Protein AF-A0A2S1ESD4-F1 (afdb_monomer_lite)

Organism: Limosilactobacillus reuteri (NCBI:txid1598)

pLDDT: mean 72.23, std 12.3, range [36.09, 87.31]

Secondary structure (DSSP, 8-state):
---PPPHHHHHHHHHTT--SHHHHHHHHT-TTHHHHHHHHHHHHHHHH-SEEEETTEEEE-SSS-EEEE--

Radius of gyration: 11.64 Å; chains: 1; bounding box: 29×22×27 Å

Structure (mmCIF, N/CA/C/O backbone):
data_AF-A0A2S1ESD4-F1
#
_entry.id   AF-A0A2S1ESD4-F1
#
loop_
_atom_site.group_PDB
_atom_site.id
_atom_site.type_symbol
_atom_site.label_atom_id
_atom_site.label_alt_id
_atom_site.label_comp_id
_atom_site.label_asym_id
_atom_site.label_entity_id
_atom_site.label_seq_id
_atom_site.pdbx_PDB_ins_code
_atom_site.Cartn_x
_atom_site.Cartn_y
_atom_site.Cartn_z
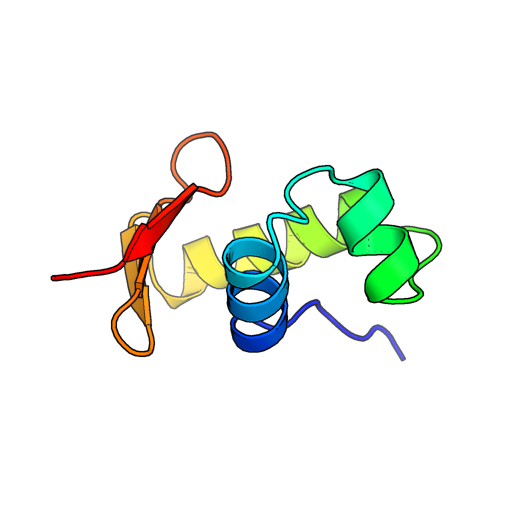_atom_site.occupancy
_atom_site.B_iso_or_equiv
_atom_site.auth_seq_id
_atom_site.auth_comp_id
_atom_site.auth_asym_id
_atom_site.auth_atom_id
_atom_site.pdbx_PDB_model_num
ATOM 1 N N . MET A 1 1 ? 13.806 11.647 -13.984 1.00 36.09 1 MET A N 1
ATOM 2 C CA . MET A 1 1 ? 12.976 12.147 -12.864 1.00 36.09 1 MET A CA 1
ATOM 3 C C . MET A 1 1 ? 12.190 10.949 -12.331 1.00 36.09 1 MET A C 1
ATOM 5 O O . MET A 1 1 ? 11.293 10.483 -13.019 1.00 36.09 1 MET A O 1
ATOM 9 N N . MET A 1 2 ? 12.622 10.359 -11.210 1.00 44.06 2 MET A N 1
ATOM 10 C CA . MET A 1 2 ? 12.060 9.109 -10.664 1.00 44.06 2 MET A CA 1
ATOM 11 C C . MET A 1 2 ? 10.654 9.353 -10.098 1.00 44.06 2 MET A C 1
ATOM 13 O O . MET A 1 2 ? 10.481 10.194 -9.217 1.00 44.06 2 MET A O 1
ATOM 17 N N . ARG A 1 3 ? 9.647 8.639 -10.613 1.00 53.59 3 ARG A N 1
ATOM 18 C CA . ARG A 1 3 ? 8.263 8.692 -10.120 1.00 53.59 3 ARG A CA 1
ATOM 19 C C . ARG A 1 3 ? 8.072 7.575 -9.095 1.00 53.59 3 ARG A C 1
ATOM 21 O O . ARG A 1 3 ? 7.846 6.437 -9.479 1.00 53.59 3 ARG A O 1
ATOM 28 N N . ALA A 1 4 ? 8.178 7.893 -7.807 1.00 59.44 4 ALA A N 1
ATOM 29 C CA . ALA A 1 4 ? 7.816 6.949 -6.751 1.00 59.44 4 ALA A CA 1
ATOM 30 C C . ALA A 1 4 ? 6.343 6.519 -6.901 1.00 59.44 4 ALA A C 1
ATOM 32 O O . ALA A 1 4 ? 5.482 7.346 -7.224 1.00 59.44 4 ALA A O 1
ATOM 33 N N . VAL A 1 5 ? 6.052 5.239 -6.660 1.00 68.38 5 VAL A N 1
ATOM 34 C CA . VAL A 1 5 ? 4.682 4.709 -6.682 1.00 68.38 5 VAL A CA 1
ATOM 35 C C . VAL A 1 5 ? 3.881 5.363 -5.553 1.00 68.38 5 VAL A C 1
ATOM 37 O O . VAL A 1 5 ? 4.280 5.339 -4.389 1.00 68.38 5 VAL A O 1
ATOM 40 N N . SER A 1 6 ? 2.754 5.992 -5.892 1.00 75.62 6 SER A N 1
ATOM 41 C CA . SER A 1 6 ? 1.888 6.645 -4.908 1.00 75.62 6 SER A CA 1
ATOM 42 C C . SER A 1 6 ? 0.993 5.632 -4.187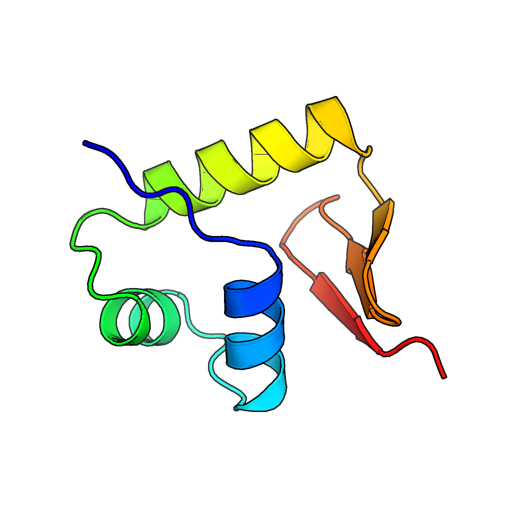 1.00 75.62 6 SER A C 1
ATOM 44 O O . SER A 1 6 ? 0.575 4.630 -4.764 1.00 75.62 6 SER A O 1
ATOM 46 N N . LEU A 1 7 ? 0.621 5.930 -2.935 1.00 77.31 7 LEU A N 1
ATOM 47 C CA . LEU A 1 7 ? -0.340 5.117 -2.167 1.00 77.31 7 LEU A CA 1
ATOM 48 C C . LEU A 1 7 ? -1.681 4.932 -2.897 1.00 77.31 7 LEU A C 1
ATOM 50 O O . LEU A 1 7 ? -2.306 3.886 -2.770 1.00 77.31 7 LEU A O 1
ATOM 54 N N . ASP A 1 8 ? -2.103 5.926 -3.681 1.00 80.88 8 ASP A N 1
ATOM 55 C CA . ASP A 1 8 ? -3.315 5.846 -4.500 1.00 80.88 8 ASP A CA 1
ATOM 56 C C . ASP A 1 8 ? -3.203 4.792 -5.607 1.00 80.88 8 ASP A C 1
ATOM 58 O O . ASP A 1 8 ? -4.147 4.040 -5.832 1.00 80.88 8 ASP A O 1
ATOM 62 N N . LYS A 1 9 ? -2.037 4.687 -6.259 1.00 76.56 9 LYS A N 1
ATOM 63 C CA . LYS A 1 9 ? -1.783 3.626 -7.241 1.00 76.56 9 LYS A CA 1
ATOM 64 C C . LYS A 1 9 ? -1.756 2.251 -6.581 1.00 76.56 9 LYS A C 1
ATOM 66 O O . LYS A 1 9 ? -2.314 1.315 -7.138 1.00 76.56 9 LYS A O 1
ATOM 71 N N . LEU A 1 10 ? -1.181 2.141 -5.382 1.00 77.06 10 LEU A N 1
ATOM 72 C CA . LEU A 1 10 ? -1.189 0.889 -4.619 1.00 77.06 10 LEU A CA 1
ATOM 73 C C . LEU A 1 10 ? -2.610 0.454 -4.240 1.00 77.06 10 LEU A C 1
ATOM 75 O O . LEU A 1 10 ? -2.935 -0.723 -4.355 1.00 77.06 10 LEU A O 1
ATOM 79 N N . ILE A 1 11 ? -3.476 1.389 -3.836 1.00 81.50 11 ILE A N 1
ATOM 80 C CA . ILE A 1 11 ? -4.896 1.089 -3.590 1.00 81.50 11 ILE A CA 1
ATOM 81 C C . ILE A 1 11 ? -5.581 0.642 -4.878 1.00 81.50 11 ILE A C 1
ATOM 83 O O . ILE A 1 11 ? -6.339 -0.320 -4.847 1.00 81.50 11 ILE A O 1
ATOM 87 N N . TYR A 1 12 ? -5.316 1.310 -6.000 1.00 80.50 12 TYR A N 1
ATOM 88 C CA . TYR A 1 12 ? -5.890 0.923 -7.285 1.00 80.50 12 TYR A CA 1
ATOM 89 C C . TYR A 1 12 ? -5.491 -0.508 -7.667 1.00 80.50 12 TYR A C 1
ATOM 91 O O . TYR A 1 12 ? -6.353 -1.326 -7.968 1.00 80.50 12 TYR A O 1
ATOM 99 N N . CYS A 1 13 ? -4.205 -0.847 -7.563 1.00 76.56 13 CYS A N 1
ATOM 100 C CA . CYS A 1 13 ? -3.725 -2.199 -7.845 1.00 76.56 13 CYS A CA 1
ATOM 101 C C . CYS A 1 13 ? -4.406 -3.235 -6.931 1.00 76.56 13 CYS A C 1
ATOM 103 O O . CYS A 1 13 ? -4.890 -4.257 -7.406 1.00 76.56 13 CYS A O 1
ATOM 105 N N . TYR A 1 14 ? -4.570 -2.913 -5.641 1.00 78.75 14 TYR A N 1
ATOM 106 C CA . TYR A 1 14 ? -5.289 -3.758 -4.682 1.00 78.75 14 TYR A CA 1
ATOM 107 C C . TYR A 1 14 ? -6.760 -3.971 -5.063 1.00 78.75 14 TYR A C 1
ATOM 109 O O . TYR A 1 14 ? -7.272 -5.082 -4.982 1.00 78.75 14 TYR A O 1
ATOM 117 N N . GLN A 1 15 ? -7.454 -2.912 -5.484 1.00 80.56 15 GLN A N 1
ATOM 118 C CA . GLN A 1 15 ? -8.866 -2.976 -5.876 1.00 80.56 15 GLN A CA 1
ATOM 119 C C . GLN A 1 15 ? -9.104 -3.781 -7.155 1.00 80.56 15 GLN A C 1
ATOM 121 O O . GLN A 1 15 ? -10.198 -4.307 -7.342 1.00 80.56 15 GLN A O 1
ATOM 126 N N . HIS A 1 16 ? -8.102 -3.847 -8.027 1.00 79.06 16 HIS A N 1
ATOM 127 C CA . HIS A 1 16 ? -8.166 -4.541 -9.307 1.00 79.06 16 HIS A CA 1
ATOM 128 C C . HIS A 1 16 ? -7.567 -5.959 -9.256 1.00 79.06 16 HIS A C 1
ATOM 130 O O . HIS A 1 16 ? -7.414 -6.579 -10.303 1.00 79.06 16 HIS A O 1
ATOM 136 N N . ASP A 1 17 ? -7.253 -6.469 -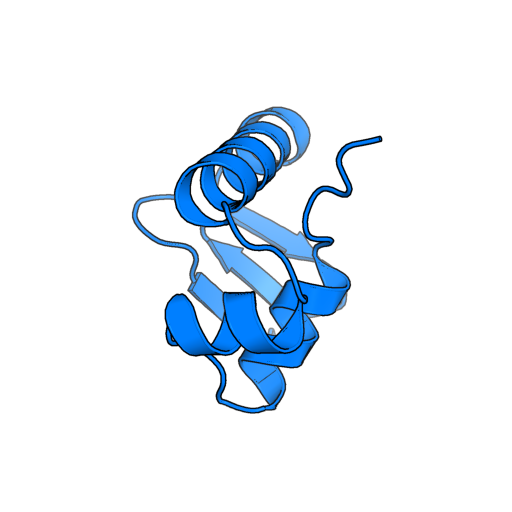8.056 1.00 71.88 17 ASP A N 1
ATOM 137 C CA . ASP A 1 17 ? -6.604 -7.774 -7.822 1.00 71.88 17 ASP A CA 1
ATOM 138 C C . ASP A 1 17 ? -5.214 -7.907 -8.487 1.00 71.88 17 ASP A C 1
ATOM 140 O O . ASP A 1 17 ? -4.663 -8.992 -8.662 1.00 71.88 17 ASP A O 1
ATOM 144 N N . ILE A 1 18 ? -4.610 -6.763 -8.816 1.00 69.75 18 ILE A N 1
ATOM 145 C CA . ILE A 1 18 ? -3.270 -6.619 -9.385 1.00 69.75 18 ILE A CA 1
ATOM 146 C C . ILE A 1 18 ? -2.291 -6.596 -8.206 1.00 69.75 18 ILE A C 1
ATOM 148 O O . ILE A 1 18 ? -1.842 -5.538 -7.770 1.00 69.75 18 ILE A O 1
ATOM 152 N N . TRP A 1 19 ? -2.036 -7.760 -7.603 1.00 66.62 19 TRP A N 1
ATOM 153 C CA . TRP A 1 19 ? -1.159 -7.887 -6.425 1.00 66.62 19 TRP A CA 1
ATOM 154 C C . TRP A 1 19 ? 0.165 -8.600 -6.708 1.00 66.62 19 TRP A C 1
ATOM 156 O O . TRP A 1 19 ? 1.010 -8.720 -5.815 1.00 66.62 19 TRP A O 1
ATOM 166 N N . ASN A 1 20 ? 0.359 -9.058 -7.946 1.00 65.06 20 ASN A N 1
ATOM 167 C CA . ASN A 1 20 ? 1.650 -9.527 -8.416 1.00 65.06 20 ASN A CA 1
ATOM 168 C C . ASN A 1 20 ? 2.545 -8.321 -8.728 1.00 65.06 20 ASN A C 1
ATOM 170 O O . ASN A 1 20 ? 2.107 -7.348 -9.336 1.00 65.06 20 ASN A O 1
ATOM 174 N N . LEU A 1 21 ? 3.803 -8.386 -8.301 1.00 63.28 21 LEU A N 1
ATOM 175 C CA . LEU A 1 21 ? 4.773 -7.306 -8.493 1.00 63.28 21 LEU A CA 1
ATOM 176 C C . LEU A 1 21 ? 5.021 -7.019 -9.979 1.00 63.28 21 LEU A C 1
ATOM 178 O O . LEU A 1 21 ? 5.181 -5.861 -10.343 1.00 63.28 21 LEU A O 1
ATOM 182 N N . GLU A 1 22 ? 5.004 -8.052 -10.823 1.00 61.03 22 GLU A N 1
ATOM 183 C CA . GLU A 1 22 ? 5.092 -7.894 -12.281 1.00 61.03 22 GLU A CA 1
ATOM 184 C C . GLU A 1 22 ? 3.881 -7.134 -12.838 1.00 61.03 22 GLU A C 1
ATOM 186 O O . GLU A 1 22 ? 4.058 -6.166 -13.570 1.00 61.03 22 GLU A O 1
ATOM 191 N N . ASP A 1 23 ? 2.663 -7.477 -12.407 1.00 63.72 23 ASP A N 1
ATOM 192 C CA . ASP A 1 23 ? 1.449 -6.821 -12.910 1.00 63.72 23 ASP A CA 1
ATOM 193 C C . ASP A 1 23 ? 1.342 -5.356 -12.436 1.00 63.72 23 ASP A C 1
ATOM 195 O O . ASP A 1 23 ? 0.850 -4.488 -13.160 1.00 63.72 23 ASP A O 1
ATOM 199 N N . ILE A 1 24 ? 1.825 -5.054 -11.222 1.00 64.75 24 ILE A N 1
ATOM 200 C CA . ILE A 1 24 ? 1.918 -3.676 -10.706 1.00 64.75 24 ILE A CA 1
ATOM 201 C C . ILE A 1 24 ? 2.927 -2.866 -11.532 1.00 64.75 24 ILE A C 1
ATOM 203 O O . ILE A 1 24 ? 2.635 -1.716 -11.876 1.00 64.75 24 ILE A O 1
ATOM 207 N N . SER A 1 25 ? 4.058 -3.480 -11.884 1.00 61.56 25 SER A N 1
ATOM 208 C CA . SER A 1 25 ? 5.143 -2.887 -12.672 1.00 61.56 25 SER A CA 1
ATOM 209 C C . SER A 1 25 ? 4.719 -2.583 -14.101 1.00 61.56 25 SER A C 1
ATOM 211 O O . SER A 1 25 ? 4.931 -1.463 -14.583 1.00 61.56 25 SER A O 1
ATOM 213 N N . ASP A 1 26 ? 4.040 -3.532 -14.741 1.00 63.12 26 ASP A N 1
ATOM 214 C CA . ASP A 1 26 ? 3.465 -3.373 -16.074 1.00 63.12 26 ASP A CA 1
ATOM 215 C C . ASP A 1 26 ? 2.390 -2.281 -16.083 1.00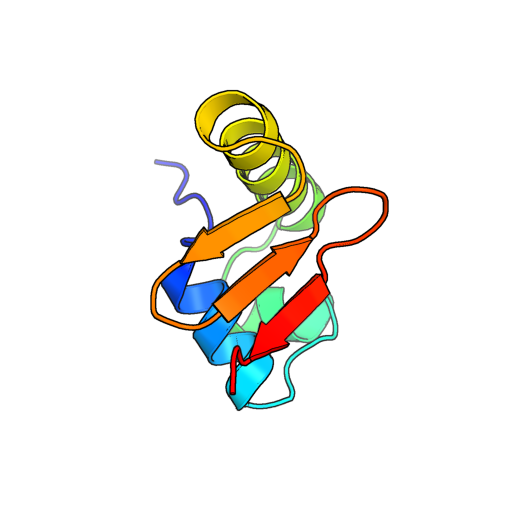 63.12 26 ASP A C 1
ATOM 217 O O . ASP A 1 26 ? 2.385 -1.402 -16.949 1.00 63.12 26 ASP A O 1
ATOM 221 N N . TYR A 1 27 ? 1.518 -2.253 -15.070 1.00 63.19 27 TYR A N 1
ATOM 222 C CA . TYR A 1 27 ? 0.495 -1.215 -14.949 1.00 63.19 27 TYR A CA 1
ATOM 223 C C . TYR A 1 27 ? 1.089 0.175 -14.670 1.00 63.19 27 TYR A C 1
ATOM 225 O O . TYR A 1 27 ? 0.613 1.196 -15.179 1.00 63.19 27 TYR A O 1
ATOM 233 N N . CYS A 1 28 ? 2.134 0.249 -13.847 1.00 60.34 28 CYS A N 1
ATOM 234 C CA . CYS A 1 28 ? 2.779 1.510 -13.510 1.00 60.34 28 CYS A CA 1
ATOM 235 C C . CYS A 1 28 ? 3.778 1.987 -14.576 1.00 60.34 28 CYS A C 1
ATOM 237 O O . CYS A 1 28 ? 4.159 3.165 -14.524 1.00 60.34 28 CYS A O 1
ATOM 239 N N . ASN A 1 29 ? 4.104 1.137 -15.559 1.00 59.69 29 ASN A N 1
ATOM 240 C CA . ASN A 1 29 ? 5.044 1.370 -16.655 1.00 59.69 29 ASN A CA 1
ATOM 241 C C . ASN A 1 29 ? 6.438 1.771 -16.133 1.00 59.69 29 ASN A C 1
ATOM 243 O O . ASN A 1 29 ? 6.981 2.820 -16.498 1.00 59.69 29 ASN A O 1
ATOM 247 N N . VAL A 1 30 ? 6.969 0.985 -15.188 1.00 56.91 30 VAL A N 1
ATOM 248 C CA . VAL A 1 30 ? 8.247 1.245 -14.500 1.00 56.91 30 VAL A CA 1
ATOM 249 C C . VAL A 1 30 ? 9.163 0.020 -14.593 1.00 56.91 30 VAL A C 1
ATOM 251 O O . VAL A 1 30 ? 9.057 -0.902 -13.805 1.00 56.91 30 VAL A O 1
ATOM 254 N N . ASP A 1 31 ? 10.138 0.047 -15.504 1.00 50.88 31 ASP A N 1
ATOM 255 C CA . ASP A 1 31 ? 11.079 -1.058 -15.802 1.00 50.88 31 ASP A CA 1
ATOM 256 C C . ASP A 1 31 ? 12.023 -1.509 -14.654 1.00 50.88 31 ASP A C 1
ATOM 258 O O . ASP A 1 31 ? 12.850 -2.398 -14.834 1.00 50.88 31 ASP A O 1
ATOM 262 N N . VAL A 1 32 ? 11.984 -0.892 -13.468 1.00 49.75 32 VAL A N 1
ATOM 263 C CA . VAL A 1 32 ? 12.989 -1.120 -12.398 1.00 49.75 32 VAL A CA 1
ATOM 264 C C . VAL A 1 32 ? 12.327 -1.137 -11.011 1.00 49.75 32 VAL A C 1
ATOM 266 O O . VAL A 1 32 ? 12.815 -0.567 -10.033 1.00 49.75 32 VAL A O 1
ATOM 269 N N . GLU A 1 33 ? 11.141 -1.739 -10.923 1.00 49.59 33 GLU A N 1
ATOM 270 C CA . GLU A 1 33 ? 10.201 -1.461 -9.834 1.00 49.59 33 GLU A CA 1
ATOM 271 C C . GLU A 1 33 ? 10.529 -2.117 -8.485 1.00 49.59 33 GLU A C 1
ATOM 273 O O . GLU A 1 33 ? 10.077 -1.628 -7.452 1.00 49.59 33 GLU A O 1
ATOM 278 N N . TYR A 1 34 ? 11.374 -3.150 -8.432 1.00 50.91 34 TYR A N 1
ATOM 279 C CA . TYR A 1 34 ? 11.667 -3.805 -7.151 1.00 50.91 34 TYR A CA 1
ATOM 280 C C . TYR A 1 34 ? 12.370 -2.856 -6.162 1.00 50.91 34 TYR A C 1
ATOM 282 O O . TYR A 1 34 ? 11.993 -2.778 -4.996 1.00 50.91 34 TYR A O 1
ATOM 290 N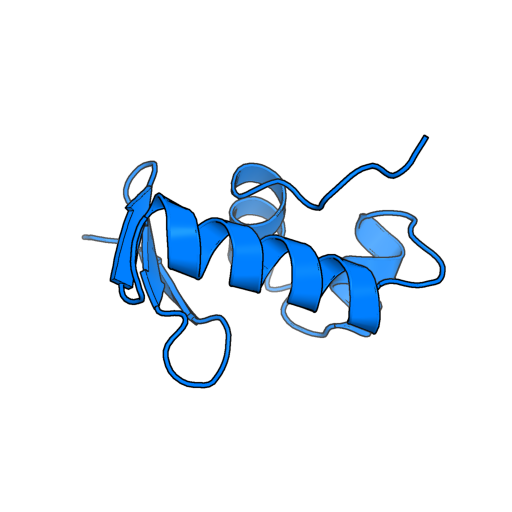 N . LEU A 1 35 ? 13.340 -2.064 -6.635 1.00 48.88 35 LEU A N 1
ATOM 291 C CA . LEU A 1 35 ? 14.035 -1.061 -5.816 1.00 48.88 35 LEU A CA 1
ATOM 292 C C . LEU A 1 35 ? 13.137 0.141 -5.503 1.00 48.88 35 LEU A C 1
ATOM 294 O O . LEU A 1 35 ? 13.113 0.614 -4.372 1.00 48.88 35 LEU A O 1
ATOM 298 N N . TYR A 1 36 ? 12.339 0.602 -6.468 1.00 60.25 36 TYR A N 1
ATOM 299 C CA . TYR A 1 36 ? 11.522 1.806 -6.296 1.00 60.25 36 TYR A CA 1
ATOM 300 C C . TYR A 1 36 ? 10.276 1.598 -5.441 1.00 60.25 36 TYR A C 1
ATOM 302 O O . TYR A 1 36 ? 9.875 2.513 -4.717 1.00 60.25 36 TYR A O 1
ATOM 310 N N . LEU A 1 37 ? 9.675 0.409 -5.491 1.00 63.62 37 LEU A N 1
ATOM 311 C CA . LEU A 1 37 ? 8.597 0.043 -4.587 1.00 63.62 37 LEU A CA 1
ATOM 312 C C . LEU A 1 37 ? 9.139 -0.061 -3.158 1.00 63.62 37 LEU A C 1
ATOM 314 O O . LEU A 1 37 ? 8.550 0.522 -2.251 1.00 63.62 37 LEU A O 1
ATOM 318 N N . ILE A 1 38 ? 10.286 -0.725 -2.965 1.00 67.12 38 ILE A N 1
ATOM 319 C CA . ILE A 1 38 ? 10.948 -0.847 -1.657 1.00 67.12 38 ILE A CA 1
ATOM 320 C C . ILE A 1 38 ? 11.316 0.532 -1.098 1.00 67.12 38 ILE A C 1
ATOM 322 O O . ILE A 1 38 ? 10.943 0.833 0.034 1.00 67.12 38 ILE A O 1
ATOM 326 N N . ASP A 1 39 ? 11.931 1.407 -1.895 1.00 73.00 39 ASP A N 1
ATOM 327 C CA . ASP A 1 39 ? 12.294 2.766 -1.476 1.00 73.00 39 ASP A CA 1
ATOM 328 C C . ASP A 1 39 ? 11.064 3.617 -1.130 1.00 73.00 39 ASP A C 1
ATOM 330 O O . ASP A 1 39 ? 11.080 4.415 -0.185 1.00 73.00 39 ASP A O 1
ATOM 334 N N . ALA A 1 40 ? 9.969 3.470 -1.884 1.00 73.19 40 ALA A N 1
ATOM 335 C CA . ALA A 1 40 ? 8.712 4.148 -1.587 1.00 73.19 40 ALA A CA 1
ATOM 336 C C . ALA A 1 40 ? 8.105 3.625 -0.276 1.00 73.19 40 ALA A C 1
ATOM 338 O O . ALA A 1 40 ? 7.715 4.418 0.584 1.00 73.19 40 ALA A O 1
ATOM 339 N N . ILE A 1 41 ? 8.074 2.303 -0.089 1.00 76.31 41 ILE A N 1
ATOM 340 C CA . ILE A 1 41 ? 7.596 1.639 1.128 1.00 76.31 41 ILE A CA 1
ATOM 341 C C . ILE A 1 41 ? 8.417 2.083 2.337 1.00 76.31 41 ILE A C 1
ATOM 343 O O . ILE A 1 41 ? 7.830 2.437 3.358 1.00 76.31 41 ILE A O 1
ATOM 347 N N . ASP A 1 42 ? 9.743 2.122 2.229 1.00 78.81 42 ASP A N 1
ATOM 348 C CA . ASP A 1 42 ? 10.627 2.548 3.313 1.00 78.81 42 ASP A CA 1
ATOM 349 C C . ASP A 1 42 ? 10.447 4.033 3.637 1.00 78.81 42 ASP A C 1
ATOM 351 O O . ASP A 1 42 ? 10.328 4.401 4.809 1.00 78.81 42 ASP A O 1
ATOM 355 N N . ASN A 1 43 ? 10.270 4.889 2.628 1.00 81.12 43 ASN A N 1
ATOM 356 C CA . ASN A 1 43 ? 9.874 6.280 2.851 1.00 81.12 43 ASN A CA 1
ATOM 357 C C . ASN A 1 43 ? 8.541 6.391 3.605 1.00 81.12 43 ASN A C 1
ATOM 359 O O . ASN A 1 43 ? 8.399 7.228 4.501 1.00 81.12 43 ASN A O 1
ATOM 363 N N . TYR A 1 44 ? 7.552 5.558 3.269 1.00 81.12 44 TYR A N 1
ATOM 364 C CA . TYR A 1 44 ? 6.276 5.536 3.981 1.00 81.12 44 TYR A CA 1
ATOM 365 C C . TYR A 1 44 ? 6.410 4.969 5.398 1.00 81.12 44 TYR A C 1
ATOM 367 O O . TYR A 1 44 ? 5.793 5.522 6.308 1.00 81.12 44 TYR A O 1
ATOM 375 N N . ARG A 1 45 ? 7.256 3.954 5.622 1.00 81.69 45 ARG A N 1
ATOM 376 C CA . ARG A 1 45 ? 7.574 3.429 6.960 1.00 81.69 45 ARG A CA 1
ATOM 377 C C . ARG A 1 45 ? 8.168 4.513 7.852 1.00 81.69 45 ARG A C 1
ATOM 379 O O . ARG A 1 45 ? 7.721 4.662 8.985 1.00 81.69 45 ARG A O 1
ATOM 386 N N . VAL A 1 46 ? 9.117 5.298 7.337 1.00 82.19 46 VAL A N 1
ATOM 387 C CA . VAL A 1 46 ? 9.743 6.402 8.083 1.00 82.19 46 VAL A CA 1
ATOM 388 C C . VAL A 1 46 ? 8.745 7.531 8.347 1.00 82.19 46 VAL A C 1
ATOM 390 O O . VAL A 1 46 ? 8.670 8.036 9.463 1.00 82.19 46 VAL A O 1
ATOM 393 N N . LYS A 1 47 ? 7.946 7.929 7.348 1.00 83.50 47 LYS A N 1
ATOM 394 C CA . LYS A 1 47 ? 7.044 9.089 7.470 1.00 83.50 47 LYS A CA 1
ATOM 395 C C . LYS A 1 47 ? 5.748 8.812 8.228 1.00 83.50 47 LYS A C 1
ATOM 397 O O . LYS A 1 47 ? 5.200 9.728 8.833 1.00 83.50 47 LYS A O 1
ATOM 402 N N . ARG A 1 48 ? 5.199 7.602 8.116 1.00 81.69 48 ARG A N 1
ATOM 403 C CA . ARG A 1 48 ? 3.852 7.258 8.610 1.00 81.69 48 ARG A CA 1
ATOM 404 C C . ARG A 1 48 ? 3.845 6.114 9.620 1.00 81.69 48 ARG A C 1
ATOM 406 O O . ARG A 1 48 ? 2.815 5.875 10.241 1.00 81.69 48 ARG A O 1
ATOM 413 N N . GLY A 1 49 ? 4.972 5.430 9.799 1.00 84.00 49 GLY A N 1
ATOM 414 C CA . GLY A 1 49 ? 5.083 4.251 10.645 1.00 84.00 49 GLY A CA 1
ATOM 415 C C . GLY A 1 49 ? 4.785 2.947 9.903 1.00 84.00 49 GLY A C 1
ATOM 416 O O . GLY A 1 49 ? 4.455 2.913 8.719 1.00 84.00 49 GLY A O 1
ATOM 417 N N . LEU A 1 50 ? 4.916 1.836 10.627 1.00 84.56 50 LEU A N 1
ATOM 418 C CA . LEU A 1 50 ? 4.777 0.484 10.073 1.00 84.56 50 LEU A CA 1
ATOM 419 C C . LEU A 1 50 ? 3.329 0.103 9.743 1.00 84.56 50 LEU A C 1
ATOM 421 O O . LEU A 1 50 ? 3.101 -0.763 8.901 1.00 84.56 50 LEU A O 1
ATOM 425 N N . ILE A 1 51 ? 2.361 0.693 10.443 1.00 87.31 51 ILE A N 1
ATOM 426 C CA . ILE A 1 51 ? 0.934 0.494 10.205 1.00 87.31 51 ILE A CA 1
ATOM 427 C C . ILE A 1 51 ? 0.279 1.865 10.234 1.00 87.31 51 ILE A C 1
ATOM 429 O O . ILE A 1 51 ? 0.379 2.565 11.240 1.00 87.31 51 ILE A O 1
ATOM 433 N N . PHE A 1 52 ? -0.401 2.236 9.156 1.00 87.12 52 PHE A N 1
ATOM 434 C CA . PHE A 1 52 ? -1.106 3.510 9.076 1.00 87.12 52 PHE A CA 1
ATOM 435 C C . PHE A 1 52 ? -2.395 3.385 8.271 1.00 87.12 52 PHE A C 1
ATOM 437 O O . PHE A 1 52 ? -2.541 2.504 7.425 1.00 87.12 52 PHE A O 1
ATOM 444 N N . ALA A 1 53 ? -3.335 4.289 8.536 1.00 87.19 53 ALA A N 1
ATOM 445 C CA . ALA A 1 53 ? -4.552 4.422 7.750 1.00 87.19 53 ALA A CA 1
ATOM 446 C C . ALA A 1 53 ? -4.370 5.485 6.656 1.00 87.19 53 ALA A C 1
ATOM 448 O O . ALA A 1 53 ? -3.759 6.535 6.877 1.00 87.19 53 ALA A O 1
ATOM 449 N N . TYR A 1 54 ? -4.910 5.223 5.472 1.00 86.44 54 TYR A N 1
ATOM 450 C CA . TYR A 1 54 ? -4.936 6.147 4.348 1.00 86.44 54 TYR A CA 1
ATOM 451 C C . TYR A 1 54 ? -6.190 5.905 3.501 1.00 86.44 54 TYR A C 1
ATOM 453 O O . TYR A 1 54 ? -6.403 4.804 3.006 1.00 86.44 54 TYR A O 1
ATOM 461 N N . LYS A 1 55 ? -7.037 6.935 3.358 1.00 85.06 55 LYS A N 1
ATOM 462 C CA . LYS A 1 55 ? -8.280 6.914 2.555 1.00 85.06 55 LYS A CA 1
ATOM 463 C C . LYS A 1 55 ? -9.208 5.709 2.818 1.00 85.06 55 LYS A C 1
ATOM 465 O O . LYS A 1 55 ? -9.767 5.140 1.889 1.00 85.06 55 LYS A O 1
ATOM 470 N N . GLY A 1 56 ? -9.368 5.312 4.082 1.00 86.25 56 GLY A N 1
ATOM 471 C CA . GLY A 1 56 ? -10.208 4.161 4.453 1.00 86.25 56 GLY A CA 1
ATOM 472 C C . GLY A 1 56 ? -9.545 2.797 4.234 1.00 86.25 56 GLY A C 1
ATOM 473 O O . GLY A 1 56 ? -10.189 1.768 4.401 1.00 86.25 56 GLY A O 1
ATOM 474 N N . TYR A 1 57 ? -8.254 2.772 3.903 1.00 87.19 57 TYR A N 1
ATOM 475 C CA . TYR A 1 57 ? -7.443 1.562 3.848 1.00 87.19 57 TYR A CA 1
ATOM 476 C C . TYR A 1 57 ? -6.398 1.575 4.953 1.00 87.19 57 TYR A C 1
ATOM 478 O O . TYR A 1 57 ? -5.805 2.608 5.265 1.00 87.19 57 TYR A O 1
ATOM 486 N N . ARG A 1 58 ? -6.141 0.412 5.536 1.00 86.69 58 ARG A N 1
ATOM 487 C CA . ARG A 1 58 ? -5.041 0.175 6.458 1.00 86.69 58 ARG A CA 1
ATOM 488 C C . ARG A 1 58 ? -3.881 -0.423 5.681 1.00 86.69 58 ARG A C 1
ATOM 490 O O . ARG A 1 58 ? -3.988 -1.511 5.128 1.00 86.69 58 ARG A O 1
ATOM 497 N N . PHE A 1 59 ? -2.765 0.289 5.688 1.00 86.44 59 PHE A N 1
ATOM 498 C CA . PHE A 1 59 ? -1.492 -0.192 5.183 1.00 86.44 59 PHE A CA 1
ATOM 499 C C . PHE A 1 59 ? -0.728 -0.836 6.330 1.00 86.44 59 PHE A C 1
ATOM 501 O O . PHE A 1 59 ? -0.530 -0.219 7.377 1.00 86.44 59 PHE A O 1
ATOM 508 N N . ASN A 1 60 ? -0.282 -2.068 6.127 1.00 84.94 60 ASN A N 1
ATOM 509 C CA . ASN A 1 60 ? 0.617 -2.776 7.020 1.00 84.94 60 ASN A CA 1
ATOM 510 C C . ASN A 1 60 ? 1.892 -3.107 6.250 1.00 84.94 60 ASN A C 1
ATOM 512 O O . ASN A 1 60 ? 1.875 -3.894 5.309 1.00 84.94 60 ASN A O 1
ATOM 516 N N . LEU A 1 61 ? 2.990 -2.481 6.662 1.00 82.38 61 LEU A N 1
ATOM 517 C CA . LEU A 1 61 ? 4.300 -2.582 6.034 1.00 82.38 61 LEU A CA 1
ATOM 518 C C . LEU A 1 61 ? 5.280 -3.399 6.893 1.00 82.38 61 LEU A C 1
ATOM 520 O O . LEU A 1 61 ? 6.484 -3.249 6.730 1.00 82.38 61 LEU A O 1
ATOM 524 N N . ARG A 1 62 ? 4.832 -4.231 7.848 1.00 74.06 62 ARG A N 1
ATOM 525 C CA . ARG A 1 62 ? 5.741 -4.934 8.788 1.00 74.06 62 ARG A CA 1
ATOM 526 C C . ARG A 1 62 ? 6.618 -6.016 8.154 1.00 74.06 62 ARG A C 1
ATOM 528 O O . ARG A 1 62 ? 7.728 -6.233 8.622 1.00 74.06 62 ARG A O 1
ATOM 535 N N . LYS A 1 63 ? 6.111 -6.724 7.145 1.00 67.25 63 LYS A N 1
ATOM 536 C CA . LYS A 1 63 ? 6.857 -7.764 6.414 1.00 67.25 63 LYS A CA 1
ATOM 537 C C . LYS A 1 63 ? 6.742 -7.501 4.919 1.00 67.25 63 LYS A C 1
ATOM 539 O O . LYS A 1 63 ? 7.678 -6.987 4.326 1.00 67.25 63 LYS A O 1
ATOM 544 N N . ASN A 1 64 ? 5.542 -7.719 4.388 1.00 68.06 64 ASN A N 1
ATOM 545 C CA . ASN A 1 64 ? 5.149 -7.355 3.029 1.00 68.06 64 ASN A CA 1
ATOM 546 C C . ASN A 1 64 ? 4.130 -6.216 3.088 1.00 68.06 64 ASN A C 1
ATOM 548 O O . ASN A 1 64 ? 3.515 -6.009 4.138 1.00 68.06 64 ASN A O 1
ATOM 552 N N . VAL A 1 65 ? 3.929 -5.515 1.971 1.00 73.00 65 VAL A N 1
ATOM 553 C CA . VAL A 1 65 ? 2.838 -4.544 1.837 1.00 73.00 65 VAL A CA 1
ATOM 554 C C . VAL A 1 65 ? 1.517 -5.294 1.865 1.00 73.00 65 VAL A C 1
ATOM 556 O O . VAL A 1 65 ? 1.183 -6.038 0.946 1.00 73.00 65 VAL A O 1
ATOM 559 N N . LYS A 1 66 ? 0.762 -5.106 2.942 1.00 77.50 66 LYS A N 1
ATOM 560 C CA . LYS 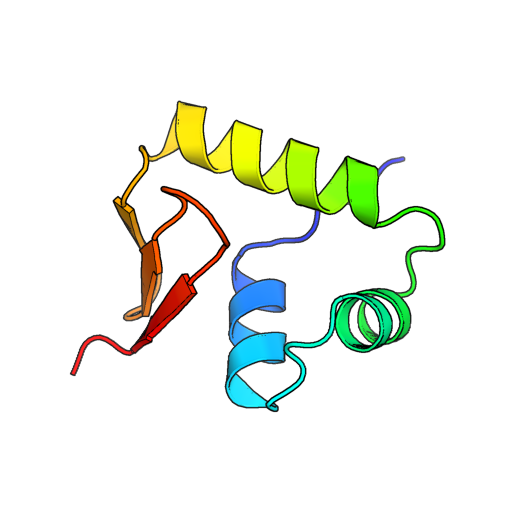A 1 66 ? -0.630 -5.531 3.031 1.00 77.50 66 LYS A CA 1
ATOM 561 C C . LYS A 1 66 ? -1.516 -4.302 3.074 1.00 77.50 66 LYS A C 1
ATOM 563 O O . LYS A 1 66 ? -1.254 -3.380 3.847 1.00 77.50 66 LYS A O 1
ATOM 568 N N . ILE A 1 67 ? -2.555 -4.316 2.255 1.00 83.12 67 ILE A N 1
ATOM 569 C CA . ILE A 1 67 ? -3.614 -3.318 2.274 1.00 83.12 67 ILE A CA 1
ATOM 570 C C . ILE A 1 67 ? -4.890 -4.030 2.709 1.00 83.12 67 ILE A C 1
ATOM 572 O O . ILE A 1 67 ? -5.218 -5.095 2.198 1.00 83.12 67 ILE A O 1
ATOM 576 N N . GLU A 1 68 ? -5.582 -3.456 3.684 1.00 83.88 68 GLU A N 1
ATOM 577 C CA . GLU A 1 68 ? -6.865 -3.947 4.181 1.00 83.88 68 GLU A CA 1
ATOM 578 C C . GLU A 1 68 ? -7.875 -2.808 4.102 1.00 83.88 68 GLU A C 1
ATOM 580 O O . GLU A 1 68 ? -7.588 -1.687 4.526 1.00 83.88 68 GLU A O 1
ATOM 585 N N . LYS A 1 69 ? -9.071 -3.064 3.575 1.00 85.12 69 LYS A N 1
ATOM 586 C CA . LYS A 1 69 ? -10.149 -2.075 3.622 1.00 85.12 69 LYS A CA 1
ATOM 587 C C . LYS A 1 69 ? -10.659 -1.967 5.061 1.00 85.12 69 LYS A C 1
ATOM 589 O O . LYS A 1 69 ? -11.017 -2.975 5.664 1.00 85.12 69 LYS A O 1
ATOM 594 N N . MET A 1 70 ? -10.669 -0.758 5.618 1.00 82.88 70 MET A N 1
ATOM 595 C CA . MET A 1 70 ? -11.282 -0.501 6.920 1.00 82.88 70 MET A CA 1
ATOM 596 C C . MET A 1 70 ? -12.795 -0.430 6.702 1.00 82.88 70 MET A C 1
ATOM 598 O O . MET A 1 70 ? -13.269 0.456 5.992 1.00 82.88 70 MET A O 1
ATOM 602 N N . GLY A 1 71 ? -13.504 -1.441 7.212 1.00 67.38 71 GLY A N 1
ATOM 603 C CA . GLY A 1 71 ? -14.967 -1.515 7.205 1.00 67.38 71 GLY A CA 1
ATOM 604 C C . GLY A 1 71 ? -15.616 -0.549 8.181 1.00 67.38 71 GLY A C 1
ATOM 605 O O . GLY A 1 71 ? -14.916 -0.095 9.117 1.00 67.38 71 GLY A O 1
#

Sequence (71 aa):
MMRAVSLDKLIYCYQHDIWNLEDISDYCNVDVEYLYLIDAIDNYRVKRGLIFAYKGYRFNLRKNVKIEKMG

Foldseek 3Di:
DDDQDDPVLVVVCVVVVVPDPVSSCVVVVPPPVVVRPVVSLVVCCVVANQWHDDPQWIFHNPPHTDIDGND